Protein AF-A0A971BQT4-F1 (afdb_monomer_lite)

Foldseek 3Di:
DQAAEEEAEDPDPVVLVVVVVVVVVVPRYDYHYDYPPDPPPD

Secondary structure (DSSP, 8-state):
-PPEEEEEE-S-HHHHHHHHHHHHTTS-EEEEEE-TTS-TT-

Radius of gyration: 10.96 Å; chains: 1; bounding box: 28×11×28 Å

Structure (mmCIF, N/CA/C/O backbone):
data_AF-A0A971BQT4-F1
#
_entry.id   AF-A0A971BQT4-F1
#
loop_
_atom_site.group_PDB
_atom_site.id
_atom_site.type_symbol
_atom_site.label_atom_id
_atom_site.label_alt_id
_atom_site.label_comp_id
_atom_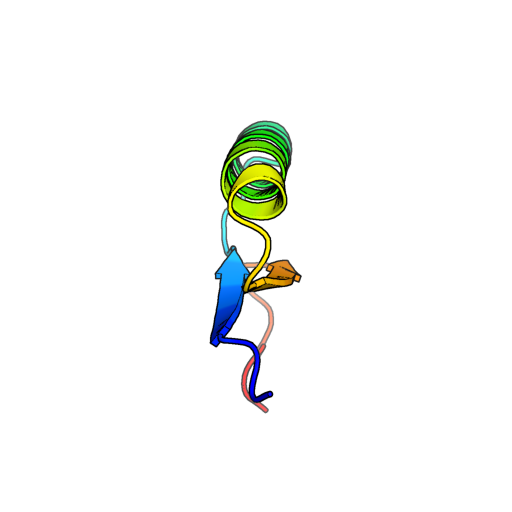site.label_asym_id
_atom_site.label_entity_id
_atom_site.label_seq_id
_atom_site.pdbx_PDB_ins_code
_atom_site.Cartn_x
_atom_site.Cartn_y
_atom_site.Cartn_z
_atom_site.occupancy
_atom_site.B_iso_or_equiv
_atom_site.auth_seq_id
_atom_site.auth_comp_id
_atom_site.auth_asym_id
_atom_site.auth_atom_id
_atom_site.pdbx_PDB_model_num
ATOM 1 N N . MET A 1 1 ? -17.880 3.375 11.319 1.00 64.06 1 MET A N 1
ATOM 2 C CA . MET A 1 1 ? -16.837 4.403 11.120 1.00 64.06 1 MET A CA 1
ATOM 3 C C . MET A 1 1 ? -16.222 4.168 9.755 1.00 64.06 1 MET A C 1
ATOM 5 O O . MET A 1 1 ? -16.015 3.011 9.411 1.00 64.06 1 MET A O 1
ATOM 9 N N . SER A 1 2 ? -16.035 5.219 8.958 1.00 81.50 2 SER A N 1
ATOM 10 C CA . SER A 1 2 ? -15.354 5.095 7.666 1.00 81.50 2 SER A CA 1
ATOM 11 C C . SER A 1 2 ? -13.858 5.005 7.931 1.00 81.50 2 SER A C 1
ATOM 13 O O . SER A 1 2 ? -13.318 5.923 8.537 1.00 81.50 2 SER A O 1
ATOM 15 N N . LYS A 1 3 ? -13.205 3.921 7.507 1.00 86.19 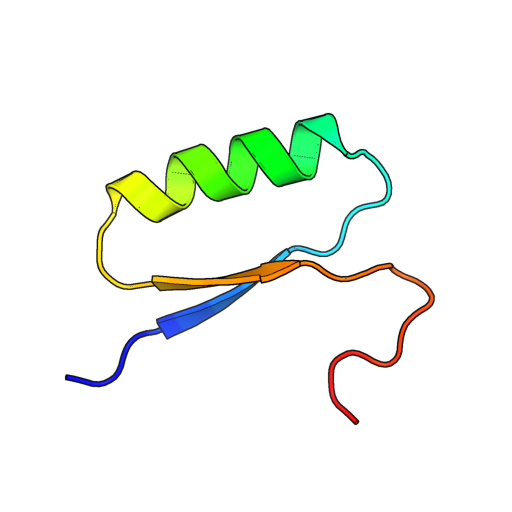3 LYS A N 1
ATOM 16 C CA . LYS A 1 3 ? -11.742 3.829 7.544 1.00 86.19 3 LYS A CA 1
ATOM 17 C C . LYS A 1 3 ? -11.148 4.641 6.398 1.00 86.19 3 LYS A C 1
ATOM 19 O O . LYS A 1 3 ? -11.764 4.746 5.333 1.00 86.19 3 LYS A O 1
ATOM 24 N N . THR A 1 4 ? -9.960 5.197 6.603 1.00 91.06 4 THR A N 1
ATOM 25 C CA . THR A 1 4 ? -9.219 5.849 5.518 1.00 91.06 4 THR A CA 1
ATOM 26 C C . THR A 1 4 ? -8.556 4.773 4.663 1.00 91.06 4 THR A C 1
ATOM 28 O O . THR A 1 4 ? -7.803 3.947 5.176 1.00 91.06 4 THR A O 1
ATOM 31 N N . LYS A 1 5 ? -8.841 4.755 3.359 1.00 92.69 5 LYS A N 1
ATOM 32 C CA . LYS A 1 5 ? -8.232 3.801 2.424 1.00 92.69 5 LYS A CA 1
ATOM 33 C C . LYS A 1 5 ? -6.852 4.293 2.002 1.00 92.69 5 LYS A C 1
ATOM 35 O O . LYS A 1 5 ? -6.722 5.437 1.571 1.00 92.69 5 LYS A O 1
ATOM 40 N N . VAL A 1 6 ? -5.844 3.436 2.118 1.00 93.00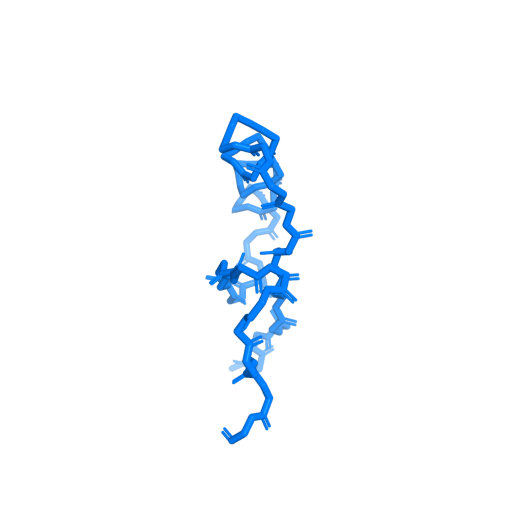 6 VAL A N 1
ATOM 41 C CA . VAL A 1 6 ? -4.454 3.737 1.755 1.00 93.00 6 VAL A CA 1
ATOM 42 C C . VAL A 1 6 ? -3.951 2.670 0.798 1.00 93.00 6 VAL A C 1
ATOM 44 O O . VAL A 1 6 ? -4.064 1.482 1.084 1.00 93.00 6 VAL A O 1
ATOM 47 N N . MET A 1 7 ? -3.357 3.101 -0.312 1.00 93.94 7 MET A N 1
ATOM 48 C CA . MET A 1 7 ? -2.725 2.218 -1.285 1.00 93.94 7 MET A CA 1
ATOM 49 C C . MET A 1 7 ? -1.222 2.468 -1.326 1.00 93.94 7 MET A C 1
ATOM 51 O O . MET A 1 7 ? -0.784 3.603 -1.517 1.00 93.94 7 MET A O 1
ATOM 55 N N . ILE A 1 8 ? -0.439 1.408 -1.141 1.00 94.12 8 ILE A N 1
ATOM 56 C CA . ILE A 1 8 ? 1.024 1.452 -1.176 1.00 94.12 8 ILE A CA 1
ATOM 57 C C . ILE A 1 8 ? 1.493 0.917 -2.534 1.00 94.12 8 ILE A C 1
ATOM 59 O O . ILE A 1 8 ? 1.280 -0.256 -2.845 1.00 94.12 8 ILE A O 1
ATOM 63 N N . ILE A 1 9 ? 2.147 1.765 -3.330 1.00 93.56 9 ILE A N 1
ATOM 64 C CA . ILE A 1 9 ? 2.718 1.399 -4.633 1.00 93.56 9 ILE A CA 1
ATOM 65 C C . ILE A 1 9 ? 4.219 1.649 -4.582 1.00 93.56 9 ILE A C 1
ATOM 67 O O . ILE A 1 9 ? 4.657 2.789 -4.461 1.00 93.56 9 ILE A O 1
ATOM 71 N N . ASP A 1 10 ? 4.986 0.567 -4.667 1.00 93.06 10 ASP A N 1
ATOM 72 C CA . ASP A 1 10 ? 6.442 0.597 -4.760 1.00 93.06 10 ASP A CA 1
ATOM 73 C C . ASP A 1 10 ? 6.946 -0.736 -5.343 1.00 93.06 10 ASP A C 1
ATOM 75 O O . ASP A 1 10 ? 6.313 -1.786 -5.165 1.00 93.06 10 ASP A O 1
ATOM 79 N N . GLU A 1 11 ? 8.085 -0.709 -6.034 1.00 93.56 11 GLU A N 1
ATOM 80 C CA . GLU A 1 11 ? 8.730 -1.909 -6.582 1.00 93.56 11 GLU A CA 1
ATOM 81 C C . GLU A 1 11 ? 9.441 -2.735 -5.502 1.00 93.56 11 GLU A C 1
ATOM 83 O O . GLU A 1 11 ? 9.606 -3.946 -5.654 1.00 93.56 11 GLU A O 1
ATOM 88 N N . GLN A 1 12 ? 9.856 -2.107 -4.400 1.00 94.62 12 GLN A N 1
ATOM 89 C CA . GLN A 1 12 ? 10.653 -2.728 -3.349 1.00 94.62 12 GLN A CA 1
ATOM 90 C C . GLN A 1 12 ? 9.752 -3.416 -2.303 1.00 94.62 12 GLN A C 1
ATOM 92 O O . GLN A 1 12 ? 9.088 -2.742 -1.510 1.00 94.62 12 GLN A O 1
ATOM 97 N N . PRO A 1 13 ? 9.760 -4.762 -2.192 1.00 92.31 13 PRO A N 1
ATOM 98 C CA . PRO A 1 13 ? 8.850 -5.479 -1.289 1.00 92.31 13 PRO A CA 1
ATOM 99 C C . PRO A 1 13 ? 9.064 -5.140 0.191 1.00 92.31 13 PRO A C 1
ATOM 101 O O . PRO A 1 13 ? 8.110 -5.033 0.958 1.00 92.31 13 PRO A O 1
ATOM 104 N N . PHE A 1 14 ? 10.320 -4.928 0.595 1.00 95.56 14 PHE A N 1
ATOM 105 C CA . PHE A 1 14 ? 10.657 -4.579 1.977 1.00 95.56 14 PHE A CA 1
ATOM 106 C C . PHE A 1 14 ? 10.190 -3.176 2.363 1.00 95.56 14 PHE A C 1
ATOM 108 O O . PHE A 1 14 ? 9.792 -2.964 3.508 1.00 95.56 14 PHE A O 1
ATOM 115 N N . PHE A 1 15 ? 10.194 -2.236 1.416 1.00 93.94 15 PHE A N 1
ATOM 116 C CA . PHE A 1 15 ? 9.663 -0.899 1.652 1.00 93.94 15 PHE A CA 1
ATOM 117 C C . PHE A 1 15 ? 8.154 -0.964 1.907 1.00 93.94 15 PHE A C 1
ATOM 119 O O . PHE A 1 15 ? 7.685 -0.461 2.929 1.00 93.94 15 PHE A O 1
ATOM 126 N N . LYS A 1 16 ? 7.411 -1.687 1.055 1.00 95.06 16 LYS A N 1
ATOM 127 C CA . LYS A 1 16 ? 5.964 -1.894 1.229 1.00 95.06 16 LYS A CA 1
ATOM 128 C C . LYS A 1 16 ? 5.618 -2.512 2.582 1.00 95.06 16 LYS A C 1
ATOM 130 O O . LYS A 1 16 ? 4.765 -1.984 3.294 1.00 95.06 16 LYS A O 1
ATOM 135 N N . ALA A 1 17 ? 6.334 -3.565 2.976 1.00 94.69 17 ALA A N 1
ATOM 136 C CA . ALA A 1 17 ? 6.132 -4.222 4.266 1.00 94.69 17 ALA A CA 1
ATOM 137 C C . ALA A 1 17 ? 6.389 -3.278 5.457 1.00 94.69 17 ALA A C 1
ATOM 139 O O . ALA A 1 17 ? 5.610 -3.266 6.412 1.00 94.69 17 ALA A O 1
ATOM 140 N N . GLY A 1 18 ? 7.445 -2.458 5.393 1.00 95.88 18 GLY A N 1
ATOM 141 C CA . GLY A 1 18 ? 7.762 -1.478 6.435 1.00 95.88 18 GLY A CA 1
ATOM 142 C C . GLY A 1 18 ? 6.699 -0.384 6.566 1.00 95.88 18 GLY A C 1
ATOM 143 O O . GLY A 1 18 ? 6.264 -0.072 7.676 1.00 95.88 18 GLY A O 1
ATOM 144 N N . VAL A 1 19 ? 6.225 0.157 5.439 1.00 94.69 19 VAL A N 1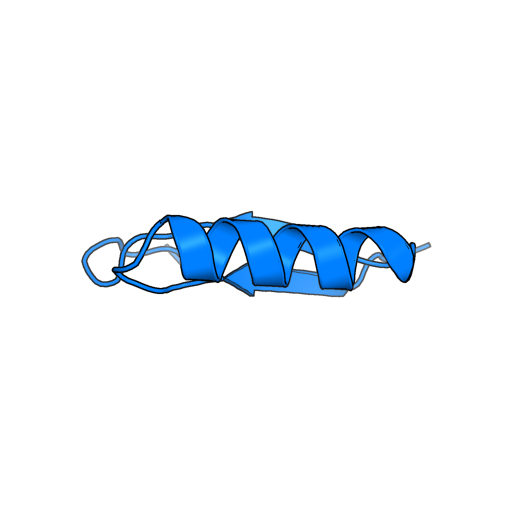
ATOM 145 C CA . VAL A 1 19 ? 5.148 1.162 5.420 1.00 94.69 19 VAL A CA 1
ATOM 146 C C . VAL A 1 19 ? 3.848 0.574 5.966 1.00 94.69 19 VAL A C 1
ATOM 148 O O . VAL A 1 19 ? 3.213 1.188 6.825 1.00 94.69 19 VAL A O 1
ATOM 151 N N . ARG A 1 20 ? 3.479 -0.640 5.538 1.00 94.81 20 ARG A N 1
ATOM 152 C CA . ARG A 1 20 ? 2.302 -1.350 6.053 1.00 94.81 20 ARG A CA 1
ATOM 153 C C . ARG A 1 20 ? 2.360 -1.497 7.572 1.00 94.81 20 ARG A C 1
ATOM 155 O O . ARG A 1 20 ? 1.404 -1.137 8.253 1.00 94.81 20 ARG A O 1
ATOM 162 N N . GLN A 1 21 ? 3.488 -1.968 8.103 1.00 94.25 21 GLN A N 1
ATOM 163 C CA . GLN A 1 21 ? 3.671 -2.147 9.544 1.00 94.25 21 GLN A CA 1
ATOM 164 C C . GLN A 1 21 ? 3.560 -0.821 10.313 1.00 94.25 21 GLN A C 1
ATOM 166 O O . GLN A 1 21 ? 2.973 -0.782 11.394 1.00 94.25 21 GLN A O 1
ATOM 171 N N . ALA A 1 22 ? 4.109 0.269 9.772 1.00 93.44 22 ALA A N 1
ATOM 172 C CA . ALA A 1 22 ? 4.017 1.585 10.399 1.00 93.44 22 ALA A CA 1
ATOM 173 C C . ALA A 1 22 ? 2.568 2.108 10.451 1.00 93.44 22 ALA A C 1
ATOM 175 O O . ALA A 1 22 ? 2.167 2.698 11.456 1.00 93.44 22 ALA A O 1
ATOM 176 N N . LEU A 1 23 ? 1.783 1.867 9.396 1.00 92.75 23 LEU A N 1
ATOM 177 C CA . LEU A 1 23 ? 0.397 2.325 9.279 1.00 92.75 23 LEU A CA 1
ATOM 178 C C . LEU A 1 23 ? -0.597 1.461 10.068 1.00 92.75 23 LEU A C 1
ATOM 180 O O . LEU A 1 23 ? -1.513 2.015 10.675 1.00 92.75 23 LEU A O 1
ATOM 184 N N . ASP A 1 24 ? -0.408 0.140 10.138 1.00 88.38 24 ASP A N 1
ATOM 185 C CA . ASP A 1 24 ? -1.281 -0.749 10.926 1.00 88.38 24 ASP A CA 1
ATOM 186 C C . ASP A 1 24 ? -1.326 -0.339 12.415 1.00 88.38 24 ASP A C 1
ATOM 188 O O . ASP A 1 24 ? -2.368 -0.440 13.064 1.00 88.38 24 ASP A O 1
ATOM 192 N N . ASN A 1 25 ? -0.234 0.227 12.946 1.00 85.19 25 ASN A N 1
ATOM 193 C CA . ASN A 1 25 ? -0.158 0.715 14.328 1.00 85.19 25 ASN A CA 1
ATOM 194 C C . ASN A 1 25 ? -1.008 1.973 14.611 1.00 85.19 25 ASN A C 1
ATOM 196 O O . ASN A 1 25 ? -1.197 2.325 15.775 1.00 85.19 25 ASN A O 1
ATOM 200 N N . GLN A 1 26 ? -1.507 2.671 13.584 1.00 81.69 26 GLN A N 1
ATOM 201 C CA . GLN A 1 26 ? -2.352 3.869 13.728 1.00 81.69 26 GLN A CA 1
ATOM 202 C C . GLN A 1 26 ? -3.858 3.534 13.769 1.00 81.69 26 GLN A C 1
ATOM 204 O O . GLN A 1 26 ? -4.665 4.395 14.110 1.00 81.69 26 GLN A O 1
ATOM 209 N N . GLY A 1 27 ? -4.248 2.288 13.464 1.00 73.94 27 GLY A N 1
ATOM 210 C CA . GLY A 1 27 ? -5.569 1.714 13.763 1.00 73.94 27 GLY A CA 1
ATOM 211 C C . GLY A 1 27 ? -6.751 2.120 12.871 1.00 73.94 27 GLY A C 1
ATOM 212 O O . GLY A 1 27 ? -7.781 1.447 12.922 1.00 73.94 27 GLY A O 1
ATOM 213 N N . ASP A 1 28 ? -6.622 3.153 12.032 1.00 88.44 28 ASP A N 1
ATOM 214 C CA . ASP A 1 28 ? -7.758 3.726 11.280 1.00 88.44 28 ASP A CA 1
ATOM 215 C C . ASP A 1 28 ? -7.626 3.642 9.745 1.00 88.44 28 ASP A C 1
ATOM 217 O O . ASP A 1 28 ? -8.308 4.345 8.990 1.00 88.44 28 ASP A O 1
ATOM 221 N N . PHE A 1 29 ? -6.754 2.745 9.272 1.00 92.38 29 PHE A N 1
ATOM 222 C CA . PHE A 1 29 ? -6.494 2.533 7.850 1.00 92.38 29 PHE A CA 1
ATOM 223 C C . PHE A 1 29 ? -7.033 1.195 7.328 1.00 92.38 29 PHE A C 1
ATOM 225 O O . PHE A 1 29 ? -7.043 0.173 8.018 1.00 92.38 29 PH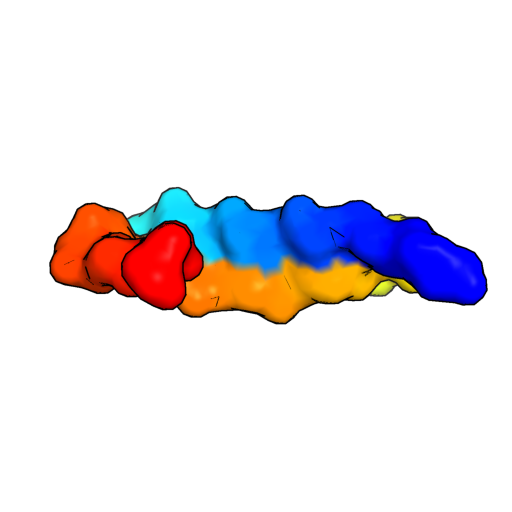E A O 1
ATOM 232 N N . GLU A 1 30 ? -7.484 1.209 6.078 1.00 92.56 30 GLU A N 1
ATOM 233 C CA . GLU A 1 30 ? -7.679 0.028 5.236 1.00 92.56 30 GLU A CA 1
ATOM 234 C C . GLU A 1 30 ? -6.561 0.042 4.187 1.00 92.56 30 GLU A C 1
ATOM 236 O O . GLU A 1 30 ? -6.547 0.910 3.315 1.00 92.56 30 GLU A O 1
ATOM 241 N N . ILE A 1 31 ? -5.587 -0.863 4.325 1.00 92.75 31 ILE A N 1
ATOM 242 C CA . ILE A 1 31 ? -4.343 -0.842 3.545 1.00 92.75 31 ILE A CA 1
ATOM 243 C C . ILE A 1 31 ? -4.396 -1.874 2.415 1.00 92.75 31 ILE A C 1
ATOM 245 O O . ILE A 1 31 ? -4.552 -3.072 2.673 1.00 92.75 31 ILE A O 1
ATOM 249 N N . SER A 1 32 ? -4.180 -1.415 1.184 1.00 92.69 32 SER A N 1
ATOM 250 C CA . SER A 1 32 ? -3.920 -2.237 0.000 1.00 92.69 32 SER A CA 1
ATOM 251 C C . SER A 1 32 ? -2.505 -2.004 -0.541 1.00 92.69 32 SER A C 1
ATOM 253 O O . SER A 1 32 ? -1.874 -0.976 -0.289 1.00 92.69 32 SER A O 1
ATOM 255 N N . GLU A 1 33 ? -1.992 -2.974 -1.294 1.00 92.44 33 GLU A N 1
ATOM 256 C CA . GLU A 1 33 ? -0.710 -2.884 -1.997 1.00 92.44 33 GLU A CA 1
ATOM 257 C C . GLU A 1 33 ? -0.946 -3.065 -3.495 1.00 92.44 33 GLU A C 1
ATOM 259 O O . GLU A 1 33 ? -1.815 -3.843 -3.887 1.00 92.44 33 GLU A O 1
ATOM 264 N N . GLY A 1 34 ? -0.164 -2.367 -4.315 1.00 89.31 34 GLY A N 1
ATOM 265 C CA . GLY A 1 34 ? -0.215 -2.472 -5.771 1.00 89.31 34 GLY A CA 1
ATOM 266 C C . GLY A 1 34 ? 1.167 -2.578 -6.403 1.00 89.31 34 GLY A C 1
ATOM 267 O O . GLY A 1 34 ? 2.199 -2.334 -5.760 1.00 89.31 34 GLY A O 1
ATOM 268 N N . SER A 1 35 ? 1.180 -2.948 -7.679 1.00 86.69 35 SER A N 1
ATOM 269 C CA . SER A 1 35 ? 2.334 -2.811 -8.564 1.00 86.69 35 SER A CA 1
ATOM 270 C C . SER A 1 35 ? 2.255 -1.502 -9.363 1.00 86.69 35 SER A C 1
ATOM 272 O O . SER A 1 35 ? 1.160 -1.120 -9.774 1.00 86.69 35 SER A O 1
ATOM 274 N N . PRO A 1 36 ? 3.386 -0.833 -9.670 1.00 82.62 36 PRO A N 1
ATOM 275 C CA . PRO A 1 36 ? 3.392 0.347 -10.544 1.00 82.62 36 PRO A CA 1
ATOM 276 C C . PRO A 1 36 ? 2.804 0.098 -11.941 1.00 82.62 36 PRO A C 1
ATOM 278 O O . PRO A 1 36 ? 2.395 1.037 -12.614 1.00 82.62 36 PRO A O 1
ATOM 281 N N . ASN A 1 37 ? 2.775 -1.166 -12.373 1.00 86.31 37 ASN A N 1
ATOM 282 C CA . ASN A 1 37 ? 2.282 -1.581 -13.686 1.00 86.31 37 ASN A CA 1
ATOM 283 C C . ASN A 1 37 ? 0.827 -2.084 -13.660 1.00 86.31 37 ASN A C 1
ATOM 285 O O . ASN A 1 37 ? 0.327 -2.544 -14.685 1.00 86.31 37 ASN A O 1
ATOM 289 N N . GLU A 1 38 ? 0.163 -2.047 -12.504 1.00 84.44 38 GLU A N 1
ATOM 290 C CA . GLU A 1 38 ? -1.235 -2.452 -12.355 1.00 84.44 38 GLU A CA 1
ATOM 291 C C . GLU A 1 38 ? -2.149 -1.228 -12.325 1.00 84.44 38 GLU A C 1
ATOM 293 O O . GLU A 1 38 ? -1.911 -0.278 -11.576 1.00 84.44 38 GLU A O 1
ATOM 298 N N . ASP A 1 39 ? -3.238 -1.279 -13.098 1.00 82.38 39 ASP A N 1
ATOM 299 C CA . ASP A 1 39 ? -4.323 -0.310 -12.968 1.00 82.38 39 ASP A CA 1
ATOM 300 C C . ASP A 1 39 ? -5.121 -0.616 -11.700 1.00 82.38 39 ASP A C 1
ATOM 302 O O . ASP A 1 39 ? -6.057 -1.413 -11.671 1.00 82.38 39 ASP A O 1
ATOM 306 N N . THR A 1 40 ? -4.665 -0.019 -10.609 1.00 78.00 40 THR A N 1
ATOM 307 C CA . THR A 1 40 ? -5.170 -0.256 -9.260 1.00 78.00 40 THR A CA 1
ATOM 308 C C . THR A 1 40 ? -6.416 0.576 -8.927 1.00 78.00 40 THR A C 1
ATOM 310 O O . THR A 1 40 ? -6.939 0.465 -7.817 1.00 78.00 40 THR A O 1
ATOM 313 N N . LEU A 1 41 ? -6.895 1.406 -9.863 1.00 76.56 41 LEU A N 1
ATOM 314 C CA . LEU A 1 41 ? -8.071 2.275 -9.704 1.00 76.56 41 LEU A CA 1
ATOM 315 C C . LEU A 1 41 ? -9.217 1.949 -10.682 1.00 76.56 41 LEU A C 1
ATOM 317 O O . LEU A 1 41 ? -10.221 2.666 -10.671 1.00 76.56 41 LEU A O 1
ATOM 321 N N . ALA A 1 42 ? -9.054 0.916 -11.515 1.00 66.00 42 ALA A N 1
ATOM 322 C CA . ALA A 1 42 ? -10.050 0.449 -12.482 1.00 66.00 42 ALA A CA 1
ATOM 323 C C . ALA A 1 42 ? -11.301 -0.179 -11.847 1.00 66.00 42 ALA A C 1
ATOM 325 O O . ALA A 1 42 ? -11.194 -0.816 -10.772 1.00 66.00 42 ALA A O 1
#

Sequence (42 aa):
MSKTKVMIIDEQPFFKAGVRQALDNQGDFEISEGSPNEDTLA

pLDDT: mean 88.61, std 7.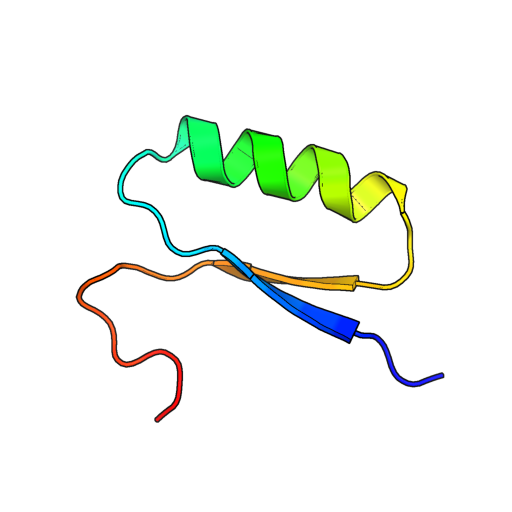65, range [64.06, 95.88]